Protein AF-A0A935KK85-F1 (afdb_monomer)

Mean predicted aligned error: 10.52 Å

Radius of gyration: 21.95 Å; Cα contacts (8 Å, |Δi|>4): 112; chains: 1; bounding box: 42×48×60 Å

Secondary structure (DSSP, 8-state):
-------PPTT-PPPPPP---PPPEEEEEESPTT----TTS-EEEEEEEE-SS-----EE-SSSSS--EEPB-SSEEEEEE-------

Solvent-accessible surface area (backbone atoms only — not comparable to full-atom values): 6006 Å² total; per-residue (Å²): 138,87,88,73,89,90,71,84,75,82,88,74,76,83,80,82,76,82,86,80,82,78,76,67,50,73,50,71,66,33,65,48,89,91,57,87,73,75,82,96,51,75,41,71,35,30,30,43,35,48,44,99,83,70,62,90,67,36,68,49,54,91,66,90,70,80,52,74,42,81,36,52,53,33,45,63,26,36,40,77,47,66,79,75,76,76,78,131

pLDDT: mean 83.49, std 15.17, range [40.28, 96.75]

Sequence (88 aa):
MMVQPGNLQAPLVATTASADVTAPVTTINNPAHNQSVLSGIPISISGTATDANAVAGTEISVDGGSSWQPANGTGQWSFTFHRQRLGM

Structure (mmCIF, N/CA/C/O backbone):
data_AF-A0A935KK85-F1
#
_entry.id   AF-A0A935KK85-F1
#
loop_
_atom_site.group_PDB
_atom_site.id
_atom_site.type_symbol
_atom_site.label_atom_id
_atom_site.label_alt_id
_atom_site.label_comp_id
_atom_site.label_asym_id
_atom_site.label_entity_id
_atom_site.label_seq_id
_atom_site.pdbx_PDB_ins_code
_atom_site.Cartn_x
_atom_site.Cartn_y
_atom_site.Cartn_z
_atom_site.occupancy
_atom_site.B_iso_or_equiv
_atom_site.auth_seq_id
_atom_site.auth_comp_id
_atom_site.auth_asym_id
_atom_site.auth_atom_id
_atom_site.pdbx_PDB_model_num
ATOM 1 N N . MET A 1 1 ? 2.206 37.005 -41.368 1.00 45.91 1 MET A N 1
ATOM 2 C CA . MET A 1 1 ? 3.334 36.473 -40.577 1.00 45.91 1 MET A CA 1
ATOM 3 C C . MET A 1 1 ? 2.994 35.044 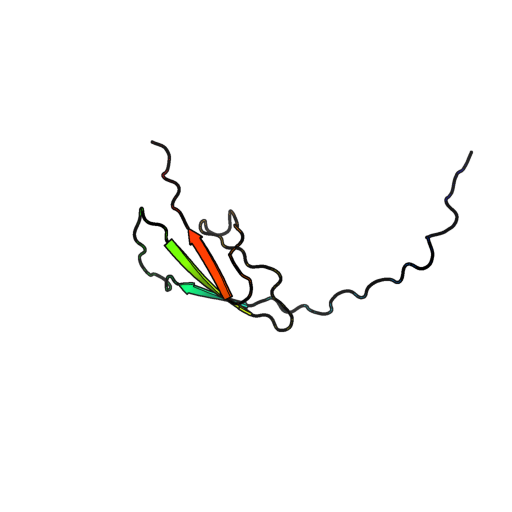-40.190 1.00 45.91 1 MET A C 1
ATOM 5 O O . MET A 1 1 ? 2.113 34.855 -39.365 1.00 45.91 1 MET A O 1
ATOM 9 N N . MET A 1 2 ? 3.596 34.055 -40.852 1.00 40.28 2 MET A N 1
ATOM 10 C CA . MET A 1 2 ? 3.446 32.638 -40.506 1.00 40.28 2 MET A CA 1
ATOM 11 C C . MET A 1 2 ? 4.697 32.234 -39.724 1.00 40.28 2 MET A C 1
ATOM 13 O O . MET A 1 2 ? 5.788 32.254 -40.284 1.00 40.28 2 MET A O 1
ATOM 17 N N . VAL A 1 3 ? 4.555 31.942 -38.431 1.00 58.00 3 VAL A N 1
ATOM 18 C CA . VAL A 1 3 ? 5.625 31.359 -37.611 1.00 58.00 3 VAL A CA 1
ATOM 19 C C . VAL A 1 3 ? 5.349 29.869 -37.474 1.00 58.00 3 VAL A C 1
ATOM 21 O O . VAL A 1 3 ? 4.549 29.452 -36.645 1.00 58.00 3 VAL A O 1
ATOM 24 N N . GLN A 1 4 ? 5.979 29.061 -38.321 1.00 53.59 4 GLN A N 1
ATOM 25 C CA . GLN A 1 4 ? 6.044 27.621 -38.102 1.00 53.59 4 GLN A CA 1
ATOM 26 C C . GLN A 1 4 ? 7.395 27.308 -37.447 1.00 53.59 4 GLN A C 1
ATOM 28 O O . GLN A 1 4 ? 8.429 27.587 -38.056 1.00 53.59 4 GLN A O 1
ATOM 33 N N . PRO A 1 5 ? 7.429 26.766 -36.216 1.00 60.50 5 PRO A N 1
ATOM 34 C CA . PRO A 1 5 ? 8.672 26.298 -35.611 1.00 60.50 5 PRO A CA 1
ATOM 35 C C . PRO A 1 5 ? 9.264 25.160 -36.456 1.00 60.50 5 PRO A C 1
ATOM 37 O O . PRO A 1 5 ? 8.570 24.195 -36.769 1.00 60.50 5 PRO A O 1
ATOM 40 N N . GLY A 1 6 ? 10.531 25.293 -36.853 1.00 62.62 6 GLY A N 1
ATOM 41 C CA . GLY A 1 6 ? 11.165 24.452 -37.873 1.00 62.62 6 GLY A CA 1
ATOM 42 C C . GLY A 1 6 ? 11.786 23.140 -37.391 1.00 62.62 6 GLY A C 1
ATOM 43 O O . GLY A 1 6 ? 12.279 22.383 -38.221 1.00 62.62 6 GLY A O 1
ATOM 44 N N . ASN A 1 7 ? 11.831 22.851 -36.086 1.00 65.19 7 ASN A N 1
ATOM 45 C C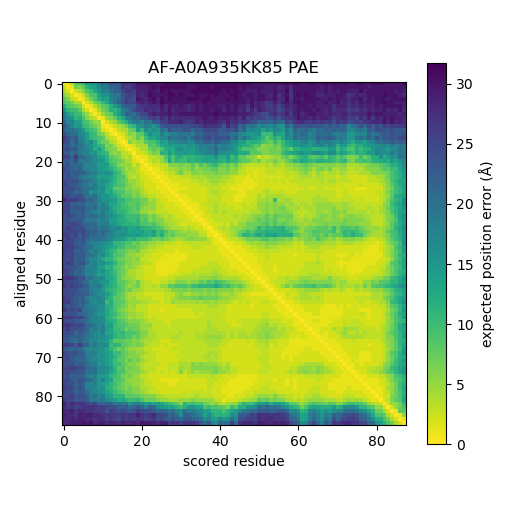A . ASN A 1 7 ? 12.600 21.703 -35.606 1.00 65.19 7 ASN A CA 1
ATOM 46 C C . ASN A 1 7 ? 12.304 21.356 -34.139 1.00 65.19 7 ASN A C 1
ATOM 48 O O . ASN A 1 7 ? 12.423 22.199 -33.252 1.00 65.19 7 ASN A O 1
ATOM 52 N N . LEU A 1 8 ? 11.966 20.085 -33.889 1.00 59.66 8 LEU A N 1
ATOM 53 C CA . LEU A 1 8 ? 12.026 19.463 -32.563 1.00 59.66 8 LEU A CA 1
ATOM 54 C C . LEU A 1 8 ? 13.481 19.516 -32.054 1.00 59.66 8 LEU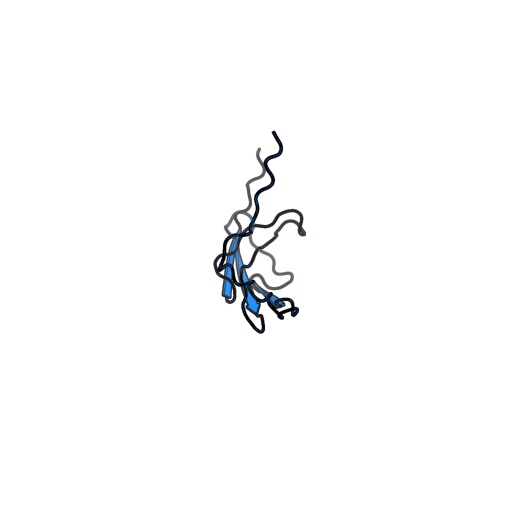 A C 1
ATOM 56 O O . LEU A 1 8 ? 14.414 19.263 -32.816 1.00 59.66 8 LEU A O 1
ATOM 60 N N . GLN A 1 9 ? 13.686 19.870 -30.784 1.00 59.38 9 GLN A N 1
ATOM 61 C CA . GLN A 1 9 ? 15.012 19.980 -30.161 1.00 59.38 9 GLN A CA 1
ATOM 62 C C . GLN A 1 9 ? 15.736 18.616 -30.185 1.00 59.38 9 GLN A C 1
ATOM 64 O O . GLN A 1 9 ? 15.241 17.636 -29.634 1.00 59.38 9 GLN A O 1
ATOM 69 N N . ALA A 1 10 ? 16.912 18.538 -30.812 1.00 57.81 10 ALA A N 1
ATOM 70 C CA . ALA A 1 10 ? 17.804 17.382 -30.714 1.00 57.81 10 ALA A CA 1
ATOM 71 C C . ALA A 1 10 ? 18.799 17.606 -29.556 1.00 57.81 10 ALA A C 1
ATOM 73 O O . ALA A 1 10 ? 19.317 18.721 -29.449 1.00 57.81 10 ALA A O 1
ATOM 74 N N . PRO A 1 11 ? 19.084 16.605 -28.697 1.00 65.31 11 PRO A N 1
ATOM 75 C CA . PRO A 1 11 ? 18.789 15.179 -28.838 1.00 65.31 11 PRO A CA 1
ATOM 76 C C . PRO A 1 11 ? 17.811 14.676 -27.758 1.00 65.31 11 PRO A C 1
ATOM 78 O O . PRO A 1 11 ? 18.230 14.221 -26.695 1.00 65.31 11 PRO A O 1
ATOM 81 N N . LEU A 1 12 ? 16.502 14.720 -28.015 1.00 60.16 12 LEU A N 1
ATOM 82 C CA . LEU A 1 12 ? 15.555 13.964 -27.191 1.00 60.16 12 LEU A CA 1
ATOM 83 C C . LEU A 1 12 ? 15.495 12.524 -27.719 1.00 60.16 12 LEU A C 1
ATOM 85 O O . LEU A 1 12 ? 14.939 12.265 -28.784 1.00 60.16 12 LEU A O 1
ATOM 89 N N . VAL A 1 13 ? 16.099 11.588 -26.986 1.00 76.12 13 VAL A N 1
ATOM 90 C CA . VAL A 1 13 ? 15.920 10.147 -27.215 1.00 76.12 13 VAL A CA 1
ATOM 91 C C . VAL A 1 13 ? 14.608 9.728 -26.555 1.00 76.12 13 VAL A C 1
ATOM 93 O O . VAL A 1 13 ? 14.385 10.028 -25.383 1.00 76.12 13 VAL A O 1
ATOM 96 N N . ALA A 1 14 ? 13.733 9.050 -27.300 1.00 72.38 14 ALA A N 1
ATOM 97 C CA . ALA A 1 14 ? 12.501 8.500 -26.744 1.00 72.38 14 ALA A CA 1
ATOM 98 C C . ALA A 1 14 ? 12.830 7.438 -25.681 1.00 72.38 14 ALA A C 1
ATOM 100 O O . ALA A 1 14 ? 13.656 6.555 -25.915 1.00 72.38 14 ALA A O 1
ATOM 101 N N . THR A 1 15 ? 12.189 7.516 -24.516 1.00 71.06 15 THR A N 1
ATOM 102 C CA . THR A 1 15 ? 12.308 6.484 -23.483 1.00 71.06 15 THR A CA 1
ATOM 103 C C . THR A 1 15 ? 11.527 5.239 -23.908 1.00 71.06 15 THR A C 1
ATOM 105 O O . THR A 1 15 ? 10.478 5.335 -24.548 1.00 71.06 15 THR A O 1
ATOM 108 N N . THR A 1 16 ? 12.021 4.048 -23.567 1.00 77.44 16 THR A N 1
ATOM 109 C CA . THR A 1 16 ? 11.258 2.809 -23.759 1.00 77.44 16 THR A CA 1
ATOM 110 C C . THR A 1 16 ? 10.202 2.688 -22.668 1.00 77.44 16 THR A C 1
ATOM 112 O O . THR A 1 16 ? 10.521 2.817 -21.485 1.00 77.44 16 THR A O 1
ATOM 115 N N . ALA A 1 17 ? 8.953 2.431 -23.057 1.00 74.81 17 ALA A N 1
ATOM 116 C CA . ALA A 1 17 ? 7.886 2.126 -22.111 1.00 74.81 17 ALA A CA 1
ATOM 117 C C . ALA A 1 17 ? 8.197 0.830 -21.340 1.00 74.81 17 ALA A C 1
ATOM 119 O O . ALA A 1 17 ? 8.889 -0.050 -21.858 1.00 74.81 17 ALA A O 1
ATOM 120 N N . SER A 1 18 ? 7.679 0.710 -20.114 1.00 77.81 18 SER A N 1
ATOM 121 C CA . SER A 1 18 ? 7.770 -0.548 -19.367 1.00 77.81 18 SER A CA 1
ATOM 122 C C . SER A 1 18 ? 7.049 -1.661 -20.131 1.00 77.81 18 SER A C 1
ATOM 124 O O . SER A 1 18 ? 5.948 -1.448 -20.637 1.00 77.81 18 SER A O 1
ATOM 126 N N . ALA A 1 19 ? 7.669 -2.840 -20.206 1.00 81.88 19 ALA A N 1
ATOM 127 C CA . ALA A 1 19 ? 7.037 -4.056 -20.723 1.00 81.88 19 ALA A CA 1
ATOM 128 C C . ALA A 1 19 ? 6.265 -4.822 -19.633 1.00 81.88 19 ALA A C 1
ATOM 130 O O . ALA A 1 19 ? 5.686 -5.871 -19.913 1.00 81.88 19 ALA A O 1
ATOM 131 N N . ASP A 1 20 ? 6.290 -4.322 -18.396 1.00 80.06 20 ASP A N 1
ATOM 132 C CA . ASP A 1 20 ? 5.591 -4.939 -17.281 1.00 80.06 20 ASP A CA 1
ATOM 133 C C . ASP A 1 20 ? 4.078 -4.725 -17.395 1.00 80.06 20 ASP A C 1
ATOM 135 O O . ASP A 1 20 ? 3.583 -3.598 -17.454 1.00 80.06 20 ASP A O 1
ATOM 139 N N . VAL A 1 21 ? 3.363 -5.842 -17.466 1.00 82.94 21 VAL A N 1
ATOM 140 C CA . VAL A 1 21 ? 1.902 -5.931 -17.577 1.00 82.94 21 VAL A CA 1
ATOM 141 C C . VAL A 1 21 ? 1.306 -6.804 -16.473 1.00 82.94 21 VAL A C 1
ATOM 143 O O . VAL A 1 21 ? 0.101 -7.063 -16.480 1.00 82.94 21 VAL A O 1
ATOM 146 N N . THR A 1 22 ? 2.132 -7.295 -15.545 1.00 85.81 22 THR A N 1
ATOM 147 C CA . THR A 1 22 ? 1.655 -8.127 -14.441 1.00 85.81 22 THR A CA 1
ATOM 148 C C . THR A 1 22 ? 1.179 -7.203 -13.332 1.00 85.81 22 THR A C 1
ATOM 150 O O . THR A 1 22 ? 1.888 -6.296 -12.925 1.00 85.81 22 THR A O 1
ATOM 153 N N . ALA A 1 23 ? -0.055 -7.389 -12.865 1.00 87.06 23 ALA A N 1
ATOM 154 C CA . ALA A 1 23 ? -0.548 -6.597 -11.749 1.00 87.06 23 ALA A CA 1
ATOM 155 C C . ALA A 1 23 ? 0.094 -7.075 -10.432 1.00 87.06 23 ALA A C 1
ATOM 157 O O . ALA A 1 23 ? 0.212 -8.291 -10.230 1.00 87.06 23 ALA A O 1
ATOM 158 N N . PRO A 1 24 ? 0.415 -6.157 -9.502 1.00 90.00 24 PRO A N 1
ATOM 159 C CA . PRO A 1 24 ? 0.860 -6.534 -8.170 1.00 90.00 24 PRO A CA 1
ATOM 160 C C . PRO A 1 24 ? -0.238 -7.316 -7.441 1.00 90.00 24 PRO A C 1
ATOM 162 O O . PRO A 1 24 ? -1.432 -7.026 -7.564 1.00 90.00 24 PRO A O 1
ATOM 165 N N . VAL A 1 25 ? 0.168 -8.278 -6.619 1.00 94.12 25 VAL A N 1
ATOM 166 C CA . VAL A 1 25 ? -0.723 -9.018 -5.719 1.00 94.12 25 VAL A CA 1
ATOM 167 C C . VAL A 1 25 ? -0.586 -8.445 -4.317 1.00 94.12 25 VAL A C 1
ATOM 169 O O . VAL A 1 25 ? 0.527 -8.267 -3.828 1.00 94.12 25 VAL A O 1
ATOM 172 N N . THR A 1 26 ? -1.709 -8.180 -3.650 1.00 94.50 26 THR A N 1
ATOM 173 C CA . THR A 1 26 ? -1.739 -7.673 -2.271 1.00 94.50 26 THR A CA 1
ATOM 174 C C . THR A 1 26 ? -2.540 -8.587 -1.353 1.00 94.50 26 THR A C 1
ATOM 176 O O . THR A 1 26 ? -3.525 -9.200 -1.770 1.00 94.50 26 THR A O 1
ATOM 179 N N . THR A 1 27 ? -2.123 -8.682 -0.093 1.00 95.06 27 THR A N 1
ATOM 180 C CA . THR A 1 27 ? -2.832 -9.416 0.957 1.00 95.06 27 THR A CA 1
ATOM 181 C C . THR A 1 27 ? -2.906 -8.584 2.228 1.00 95.06 27 THR A C 1
ATOM 183 O O . THR A 1 2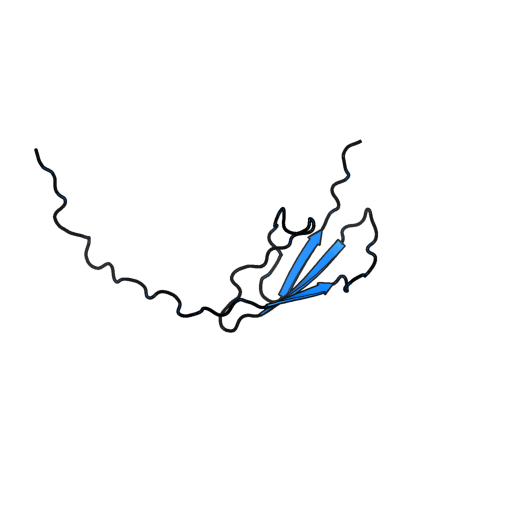7 ? -1.975 -7.854 2.553 1.00 95.06 27 THR A O 1
ATOM 186 N N . ILE A 1 28 ? -4.016 -8.704 2.958 1.00 95.19 28 ILE A N 1
ATOM 187 C CA . ILE A 1 28 ? -4.176 -8.123 4.294 1.00 95.19 28 ILE A CA 1
ATOM 188 C C . ILE A 1 28 ? -3.861 -9.224 5.305 1.00 95.19 28 ILE A C 1
ATOM 190 O O . ILE A 1 28 ? -4.533 -10.255 5.328 1.00 95.19 28 ILE A O 1
ATOM 194 N N . ASN A 1 29 ? -2.836 -9.016 6.130 1.00 95.00 29 ASN A N 1
ATOM 195 C CA . ASN A 1 29 ? -2.440 -9.964 7.172 1.00 95.00 29 ASN A CA 1
ATOM 196 C C . ASN A 1 29 ? -3.068 -9.624 8.524 1.00 95.00 29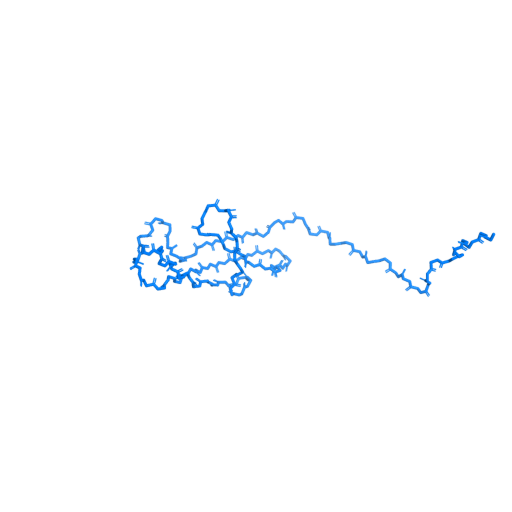 ASN A C 1
ATOM 198 O O . ASN A 1 29 ? -3.346 -10.528 9.311 1.00 95.00 29 ASN A O 1
ATOM 202 N N . ASN A 1 30 ? -3.298 -8.338 8.789 1.00 92.62 30 ASN A N 1
ATOM 203 C CA . ASN A 1 30 ? -3.974 -7.872 9.988 1.00 92.62 30 ASN A CA 1
ATOM 204 C C . ASN A 1 30 ? -4.913 -6.706 9.650 1.00 92.62 30 ASN A C 1
ATOM 206 O O . ASN A 1 30 ? -4.492 -5.802 8.933 1.00 92.62 30 ASN A O 1
ATOM 210 N N . PRO A 1 31 ? -6.134 -6.661 10.202 1.00 91.75 31 PRO A N 1
ATOM 211 C CA . PRO A 1 31 ? -6.792 -7.728 10.956 1.00 91.75 31 PRO A CA 1
ATOM 212 C C . PRO A 1 31 ? -7.060 -8.962 10.079 1.00 91.75 31 PRO A C 1
ATOM 214 O O . PRO A 1 31 ? -7.155 -8.857 8.856 1.00 91.75 31 PRO A O 1
ATOM 217 N N . ALA A 1 32 ? -7.169 -10.138 10.698 1.00 93.06 32 ALA A N 1
ATOM 218 C CA . ALA A 1 32 ? -7.540 -11.351 9.974 1.00 93.06 32 ALA A CA 1
ATOM 219 C C . ALA A 1 32 ? -8.955 -11.217 9.383 1.00 93.06 32 ALA A C 1
ATOM 221 O O . ALA A 1 32 ? -9.795 -10.466 9.889 1.00 93.06 32 ALA A O 1
ATOM 222 N N . HIS A 1 33 ? -9.243 -11.962 8.314 1.00 88.62 33 HIS A N 1
ATOM 223 C CA . HIS A 1 33 ? -10.569 -11.943 7.702 1.00 88.62 33 HIS A CA 1
ATOM 224 C C . HIS A 1 33 ? -11.654 -12.290 8.738 1.00 88.62 33 HIS A C 1
ATOM 226 O O . HIS A 1 33 ? -11.526 -13.264 9.477 1.00 88.62 33 HIS A O 1
ATOM 232 N N . ASN A 1 34 ? -12.714 -11.477 8.791 1.00 89.75 34 ASN A N 1
ATOM 233 C CA . ASN A 1 34 ? -13.807 -11.553 9.773 1.00 89.75 34 ASN A CA 1
ATOM 234 C C . ASN A 1 34 ? -13.398 -11.375 11.246 1.00 89.75 34 ASN A C 1
ATOM 236 O O . ASN A 1 34 ? -14.191 -11.669 12.141 1.00 89.75 34 ASN A O 1
ATOM 240 N N . GLN A 1 35 ? -12.197 -10.868 11.530 1.00 91.12 35 GLN A N 1
ATOM 241 C CA . GLN A 1 35 ? -11.826 -10.505 12.892 1.00 91.12 35 GLN A CA 1
ATOM 242 C C . GLN A 1 35 ? -12.611 -9.268 13.346 1.00 91.12 35 GLN A C 1
ATOM 244 O O . GLN A 1 35 ? -12.593 -8.217 12.702 1.00 91.12 35 GLN A O 1
ATOM 249 N N . SER A 1 36 ? -13.245 -9.371 14.513 1.00 88.00 36 SER A N 1
ATOM 250 C CA . SER A 1 36 ? -13.819 -8.215 15.198 1.00 88.00 36 SER A CA 1
ATOM 251 C C . SER A 1 36 ? -12.712 -7.292 15.697 1.00 88.00 36 SER A C 1
ATOM 253 O O . SER A 1 36 ? -11.803 -7.711 16.415 1.00 88.00 36 SER A O 1
ATOM 255 N N . VAL A 1 37 ? -12.819 -6.015 15.350 1.00 87.81 37 VAL A N 1
ATOM 256 C CA . VAL A 1 37 ? -11.914 -4.957 15.805 1.00 87.81 37 VAL A CA 1
ATOM 257 C C . VAL A 1 37 ? -12.621 -4.076 16.827 1.00 87.81 37 VAL A C 1
ATOM 259 O O . VAL A 1 37 ? -13.820 -3.812 16.716 1.00 87.81 37 VAL A O 1
ATOM 262 N N . LEU A 1 38 ? -11.885 -3.629 17.845 1.00 85.19 38 LEU A N 1
ATOM 263 C CA . LEU A 1 38 ? -12.434 -2.740 18.864 1.00 85.19 38 LEU A CA 1
ATOM 264 C C . LEU A 1 38 ? -12.776 -1.382 18.250 1.00 85.19 38 LEU A C 1
ATOM 266 O O . LEU A 1 38 ? -11.984 -0.790 17.517 1.00 85.19 38 LEU A O 1
ATOM 270 N N . SER A 1 39 ? -13.962 -0.879 18.578 1.00 81.56 39 SER A N 1
ATOM 271 C CA . SER A 1 39 ? -14.368 0.471 18.201 1.00 81.56 39 SER A CA 1
ATOM 272 C C . SER A 1 39 ? -13.792 1.495 19.182 1.00 81.56 39 SER A C 1
ATOM 274 O O . SER A 1 39 ? -13.670 1.218 20.374 1.00 81.56 39 SER A O 1
ATOM 276 N N . GLY A 1 40 ? -13.457 2.689 18.688 1.00 82.00 40 GLY A N 1
ATOM 277 C CA . GLY A 1 40 ? -12.979 3.811 19.509 1.00 82.00 40 GLY A CA 1
ATOM 278 C C . GLY A 1 40 ? -11.473 3.836 19.794 1.00 82.00 40 GLY A C 1
ATOM 279 O O . GLY A 1 40 ? -11.004 4.770 20.438 1.00 82.00 40 GLY A O 1
ATOM 280 N N . ILE A 1 41 ? -10.712 2.863 19.291 1.00 87.69 41 ILE A N 1
ATOM 281 C CA . ILE A 1 41 ? -9.246 2.806 19.392 1.00 87.69 41 ILE A CA 1
ATOM 282 C C . ILE A 1 41 ? -8.667 2.783 17.966 1.00 87.69 41 ILE A C 1
ATOM 284 O O . ILE A 1 41 ? -9.329 2.260 17.065 1.00 87.69 41 ILE A O 1
ATOM 288 N N . PRO A 1 42 ? -7.471 3.353 17.720 1.00 90.00 42 PRO A N 1
ATOM 289 C CA . PRO A 1 42 ? -6.796 3.207 16.435 1.00 90.00 42 PRO A CA 1
ATOM 290 C C . PRO A 1 42 ? -6.582 1.731 16.075 1.00 90.00 42 PRO A C 1
ATOM 292 O O . PRO A 1 42 ? -6.106 0.947 16.897 1.00 90.00 42 PRO A O 1
ATOM 295 N N . ILE A 1 43 ? -6.919 1.358 14.842 1.00 92.00 43 ILE A N 1
ATOM 296 C CA . ILE A 1 43 ? -6.765 -0.005 14.326 1.00 92.00 43 ILE A CA 1
ATOM 297 C C . ILE A 1 43 ? -5.559 -0.020 13.392 1.00 92.00 43 ILE A C 1
ATOM 299 O O . ILE A 1 43 ? -5.540 0.705 12.401 1.00 92.00 43 ILE A O 1
ATOM 303 N N . SER A 1 44 ? -4.565 -0.854 13.692 1.00 93.81 44 SER A N 1
ATOM 304 C CA . SER A 1 44 ? -3.449 -1.094 12.775 1.00 93.81 44 SER A CA 1
ATOM 305 C C . SER A 1 44 ? -3.869 -2.114 11.724 1.00 93.81 44 SER A C 1
ATOM 307 O O . SER A 1 44 ? -4.249 -3.233 12.067 1.00 93.81 44 SER A O 1
ATOM 309 N N . ILE A 1 45 ? -3.818 -1.730 10.456 1.00 95.12 45 ILE A N 1
ATOM 310 C CA . ILE A 1 45 ? -4.047 -2.606 9.312 1.00 95.12 45 ILE A CA 1
ATOM 311 C C . ILE A 1 45 ? -2.698 -2.820 8.636 1.00 95.12 45 ILE A C 1
ATOM 313 O O . ILE A 1 45 ? -1.979 -1.856 8.393 1.00 95.12 45 ILE A O 1
ATOM 317 N N . SER A 1 46 ? -2.326 -4.059 8.350 1.00 96.69 46 SER A N 1
ATOM 318 C CA . SER A 1 46 ? -1.051 -4.372 7.711 1.00 96.69 46 SER A CA 1
ATOM 319 C C . SER A 1 46 ? -1.170 -5.527 6.738 1.00 96.69 46 SER A C 1
ATOM 321 O O . SER A 1 46 ? -2.077 -6.365 6.824 1.00 96.69 46 SER A O 1
ATOM 323 N N . GLY A 1 47 ? -0.225 -5.569 5.809 1.00 96.75 47 GLY A N 1
ATOM 324 C CA . GLY A 1 47 ? -0.224 -6.560 4.757 1.00 96.75 47 GLY A CA 1
ATOM 325 C C . GLY A 1 47 ? 1.045 -6.563 3.926 1.00 96.75 47 GLY A C 1
ATOM 326 O O . GLY A 1 47 ? 2.013 -5.849 4.211 1.00 96.75 47 GLY A O 1
ATOM 327 N N . THR A 1 48 ? 1.004 -7.366 2.868 1.00 96.56 48 THR A N 1
ATOM 328 C CA . THR A 1 48 ? 2.075 -7.460 1.881 1.00 96.56 48 THR A CA 1
ATOM 329 C C . THR A 1 48 ? 1.568 -7.127 0.492 1.00 96.56 48 THR A C 1
ATOM 331 O O . THR A 1 48 ? 0.429 -7.437 0.150 1.00 96.56 48 THR A O 1
ATOM 334 N N . ALA A 1 49 ? 2.417 -6.498 -0.311 1.00 96.12 49 ALA A N 1
ATOM 335 C CA . ALA A 1 49 ? 2.246 -6.367 -1.746 1.00 96.12 49 ALA A CA 1
ATOM 336 C C . ALA A 1 49 ? 3.481 -6.948 -2.438 1.00 96.12 49 ALA A C 1
ATOM 338 O O . ALA A 1 49 ? 4.613 -6.780 -1.980 1.00 96.12 49 ALA A O 1
ATOM 339 N N . THR A 1 50 ? 3.286 -7.683 -3.521 1.00 94.62 50 THR A N 1
ATOM 340 C CA . THR A 1 50 ? 4.380 -8.295 -4.274 1.00 94.62 50 THR A CA 1
ATOM 341 C C . THR A 1 50 ? 4.111 -8.150 -5.754 1.00 94.62 50 THR A C 1
ATOM 343 O O . THR A 1 50 ? 2.993 -8.354 -6.218 1.00 94.62 50 THR A O 1
ATOM 346 N N . ASP A 1 51 ? 5.163 -7.799 -6.473 1.00 9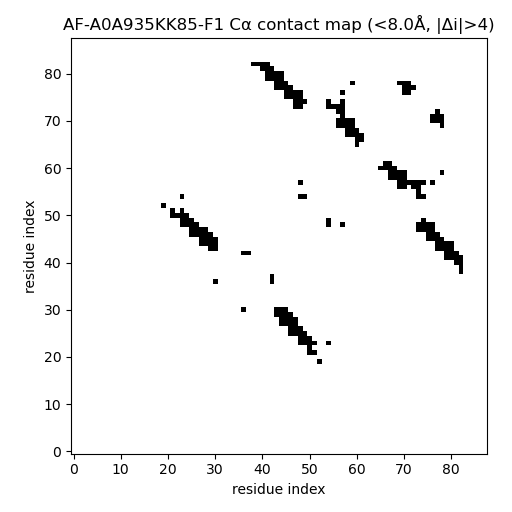2.19 51 ASP A N 1
ATOM 347 C CA . ASP A 1 51 ? 5.184 -7.667 -7.915 1.00 92.19 51 ASP A CA 1
ATOM 348 C C . ASP A 1 51 ? 6.496 -8.264 -8.438 1.00 92.19 51 ASP A C 1
ATOM 350 O O . ASP A 1 51 ? 7.488 -8.291 -7.701 1.00 92.19 51 ASP A O 1
ATOM 354 N N . ALA A 1 52 ? 6.506 -8.772 -9.671 1.00 89.12 52 ALA A N 1
ATOM 355 C CA . ALA A 1 52 ? 7.714 -9.352 -10.264 1.00 89.12 52 ALA A CA 1
ATOM 356 C C . ALA A 1 52 ? 8.820 -8.304 -10.471 1.00 89.12 52 ALA A C 1
ATOM 358 O O . ALA A 1 52 ? 10.007 -8.640 -10.442 1.00 89.12 52 ALA A O 1
ATOM 359 N N . ASN A 1 53 ? 8.429 -7.042 -10.640 1.00 87.69 53 ASN A N 1
ATOM 360 C CA . ASN A 1 53 ? 9.315 -5.921 -10.866 1.00 87.69 53 ASN A CA 1
ATOM 361 C C . ASN A 1 53 ? 9.379 -5.031 -9.624 1.00 87.69 53 ASN A C 1
ATOM 363 O O . ASN A 1 53 ? 10.399 -5.009 -8.928 1.00 87.69 53 ASN A O 1
ATOM 367 N N . ALA A 1 54 ? 8.320 -4.264 -9.359 1.00 89.06 54 ALA A N 1
ATOM 368 C CA . ALA A 1 54 ? 8.289 -3.316 -8.251 1.00 89.06 54 ALA A CA 1
ATOM 369 C C . ALA A 1 54 ? 6.869 -2.854 -7.906 1.00 89.06 54 ALA A C 1
ATOM 371 O O . ALA A 1 54 ? 6.073 -2.500 -8.769 1.00 89.06 54 ALA A O 1
ATOM 372 N N . VAL A 1 55 ? 6.598 -2.716 -6.607 1.00 92.00 55 VAL A N 1
ATOM 373 C CA . VAL A 1 55 ? 5.386 -2.052 -6.113 1.00 92.00 55 VAL A CA 1
ATOM 374 C C . VAL A 1 55 ? 5.680 -0.565 -5.921 1.00 92.00 55 VAL A C 1
ATOM 376 O O . VAL A 1 55 ? 6.436 -0.189 -5.023 1.00 92.00 55 VAL A O 1
ATOM 379 N N . ALA A 1 56 ? 5.076 0.282 -6.757 1.00 90.88 56 ALA A N 1
ATOM 380 C CA . ALA A 1 56 ? 5.270 1.735 -6.714 1.00 90.88 56 ALA A CA 1
ATOM 381 C C . ALA A 1 56 ? 4.555 2.412 -5.529 1.00 90.88 56 ALA A C 1
ATOM 383 O O . ALA A 1 56 ? 4.997 3.457 -5.054 1.00 90.88 56 ALA A O 1
ATOM 384 N N . GLY A 1 57 ? 3.464 1.821 -5.043 1.00 92.50 57 GLY A N 1
ATOM 385 C CA . GLY A 1 57 ? 2.654 2.363 -3.960 1.00 92.50 57 GLY A CA 1
ATOM 386 C C . GLY A 1 57 ? 1.601 1.365 -3.500 1.00 92.50 57 GLY A C 1
ATOM 387 O O . GLY A 1 57 ? 1.195 0.494 -4.267 1.00 92.50 57 GLY A O 1
ATOM 388 N N . THR A 1 58 ? 1.161 1.518 -2.254 1.00 95.88 58 THR A N 1
ATOM 389 C CA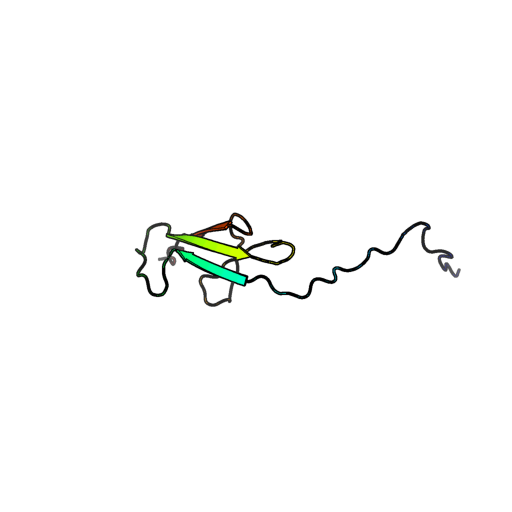 . THR A 1 58 ? 0.026 0.777 -1.704 1.00 95.88 58 THR A CA 1
ATOM 390 C C . THR A 1 58 ? -0.963 1.773 -1.125 1.00 95.88 58 THR A C 1
ATOM 392 O O . THR A 1 58 ? -0.584 2.669 -0.371 1.00 95.88 58 THR A O 1
ATOM 395 N N . GLU A 1 59 ? -2.235 1.606 -1.462 1.00 95.38 59 GLU A N 1
ATOM 396 C CA . GLU A 1 59 ? -3.334 2.401 -0.928 1.00 95.38 59 GLU A CA 1
ATOM 397 C C . GLU A 1 59 ? -4.365 1.479 -0.285 1.00 95.38 59 GLU A C 1
ATOM 399 O O . GLU A 1 59 ? -4.505 0.311 -0.656 1.00 95.38 59 GLU A O 1
ATOM 404 N N . ILE A 1 60 ? -5.091 2.008 0.692 1.00 94.19 60 ILE A N 1
ATOM 405 C CA . ILE A 1 60 ? -6.111 1.279 1.428 1.00 94.19 60 ILE A CA 1
ATOM 406 C C . ILE A 1 60 ? -7.445 2.008 1.377 1.00 94.19 60 ILE A C 1
ATOM 408 O O . ILE A 1 60 ? -7.520 3.229 1.514 1.00 94.19 60 ILE A O 1
ATOM 412 N N . SER A 1 61 ? -8.505 1.221 1.229 1.00 93.44 61 SER A N 1
ATOM 413 C CA . SER A 1 61 ? -9.880 1.659 1.400 1.00 93.44 61 SER A CA 1
ATOM 414 C C . SER A 1 61 ? -10.510 0.924 2.580 1.00 93.44 61 SER A C 1
ATOM 416 O O . SER A 1 61 ? -10.324 -0.280 2.760 1.00 93.44 61 SER A O 1
ATOM 418 N N . VAL A 1 62 ? -11.274 1.662 3.381 1.00 91.62 62 VAL A N 1
ATOM 419 C CA . VAL A 1 62 ? -12.061 1.144 4.514 1.00 91.62 62 VAL A CA 1
ATOM 420 C C . VAL A 1 62 ? -13.569 1.333 4.305 1.00 91.62 62 VAL A C 1
ATOM 422 O O . VAL A 1 62 ? -14.355 1.072 5.214 1.00 91.62 62 VAL A O 1
ATOM 425 N N . ASP A 1 63 ? -13.979 1.789 3.118 1.00 90.75 63 ASP A N 1
ATOM 426 C CA . ASP A 1 63 ? -15.355 2.159 2.761 1.00 90.75 63 ASP A CA 1
ATOM 427 C C . ASP A 1 63 ? -15.860 1.448 1.490 1.00 90.75 63 ASP A C 1
ATOM 429 O O . ASP A 1 63 ? -16.751 1.935 0.798 1.00 90.75 63 ASP A O 1
ATOM 433 N N . GLY A 1 64 ? -15.300 0.274 1.182 1.00 90.44 64 GLY A N 1
ATOM 434 C CA . GLY A 1 64 ? -15.716 -0.532 0.029 1.00 90.44 64 GLY A CA 1
ATOM 435 C C . GLY A 1 64 ? -15.206 -0.013 -1.318 1.00 90.44 64 GLY A C 1
ATOM 436 O O . GLY A 1 64 ? -15.797 -0.324 -2.348 1.00 90.44 64 GLY A O 1
ATOM 437 N N . GLY A 1 65 ? -14.118 0.761 -1.322 1.00 93.31 65 GLY A N 1
ATOM 438 C CA . GLY A 1 65 ? -13.474 1.285 -2.527 1.00 93.31 65 GLY A CA 1
ATOM 439 C C . GLY A 1 65 ? -13.957 2.671 -2.953 1.00 93.31 65 GLY A C 1
ATOM 440 O O . GLY A 1 65 ? -13.587 3.117 -4.039 1.00 93.31 65 GLY A O 1
ATOM 441 N N . SER A 1 66 ? -14.758 3.356 -2.130 1.00 93.69 66 SER A N 1
ATOM 442 C CA . SER A 1 66 ? -15.241 4.708 -2.436 1.00 93.69 66 SER A CA 1
ATOM 443 C C . SER A 1 66 ? -14.150 5.761 -2.253 1.00 93.69 66 SER A C 1
ATOM 445 O O . SER A 1 66 ? -14.120 6.746 -2.991 1.00 93.69 66 SER A O 1
ATOM 447 N N . SER A 1 67 ? -13.264 5.571 -1.278 1.00 93.81 67 SER A N 1
ATOM 448 C CA . SER A 1 67 ? -12.095 6.414 -1.062 1.00 93.81 67 SER A CA 1
ATOM 449 C C . SER A 1 67 ? -10.865 5.578 -0.726 1.00 93.81 67 SER A C 1
ATOM 451 O O . SER A 1 67 ? -10.958 4.465 -0.202 1.00 93.81 67 SER A O 1
ATOM 453 N N . TRP A 1 68 ? -9.703 6.136 -1.059 1.00 94.44 68 TRP A N 1
ATOM 454 C CA . TRP A 1 68 ? -8.401 5.494 -0.926 1.00 94.44 68 TRP A CA 1
ATOM 455 C C . TRP A 1 68 ? -7.440 6.426 -0.205 1.00 94.44 68 TRP A C 1
ATOM 457 O O . TRP A 1 68 ? -7.493 7.645 -0.383 1.00 94.44 68 TRP A O 1
ATOM 467 N N . GLN A 1 69 ? -6.603 5.858 0.653 1.00 95.00 69 GLN A N 1
ATOM 468 C CA . GLN A 1 69 ? -5.582 6.573 1.410 1.00 95.00 69 GLN A CA 1
ATOM 469 C C . GLN A 1 69 ? -4.237 5.859 1.247 1.00 95.00 69 GLN A C 1
ATOM 471 O O . GLN A 1 69 ? -4.214 4.626 1.240 1.00 95.00 69 GLN A O 1
ATOM 476 N N . PRO A 1 70 ? -3.114 6.587 1.163 1.00 95.69 70 PRO A N 1
ATOM 477 C CA . PRO A 1 70 ? -1.802 5.964 1.052 1.00 95.69 70 PRO A CA 1
ATOM 478 C C . PRO A 1 70 ? -1.451 5.183 2.324 1.00 95.69 70 PRO A C 1
ATOM 480 O O . PRO A 1 70 ? -1.612 5.679 3.444 1.00 95.69 70 PRO A O 1
ATOM 483 N N . ALA A 1 71 ? -0.942 3.964 2.150 1.00 96.12 71 ALA A N 1
ATOM 484 C CA . ALA A 1 71 ? -0.358 3.174 3.224 1.00 96.12 71 ALA A CA 1
ATOM 485 C C . ALA A 1 71 ? 1.109 3.573 3.458 1.00 96.12 71 ALA A C 1
ATOM 487 O O . ALA A 1 71 ? 1.791 4.121 2.590 1.00 96.12 71 ALA A O 1
ATOM 488 N N . ASN A 1 72 ? 1.616 3.288 4.653 1.00 96.69 72 ASN A N 1
ATOM 489 C CA . ASN A 1 72 ? 3.033 3.398 4.950 1.00 96.69 72 ASN A CA 1
ATOM 490 C C . ASN A 1 72 ? 3.765 2.167 4.405 1.00 96.69 72 ASN A C 1
ATOM 492 O O . ASN A 1 72 ? 3.503 1.056 4.859 1.00 96.69 72 ASN A O 1
ATOM 496 N N . GLY A 1 73 ? 4.689 2.380 3.468 1.00 94.56 73 GLY A N 1
ATOM 497 C CA . GLY A 1 73 ? 5.423 1.310 2.789 1.00 94.56 73 GLY A CA 1
ATOM 498 C C . GLY A 1 73 ? 4.709 0.788 1.539 1.00 94.56 73 GLY A C 1
ATOM 499 O O . GLY A 1 73 ? 3.567 1.143 1.257 1.00 94.56 73 GLY A O 1
ATOM 500 N N . THR A 1 74 ? 5.413 -0.038 0.765 1.00 92.81 74 THR A N 1
ATOM 501 C CA . THR A 1 74 ? 4.909 -0.612 -0.492 1.00 92.81 74 THR A CA 1
ATOM 502 C C . THR A 1 74 ? 4.767 -2.125 -0.370 1.00 92.81 74 THR A C 1
ATOM 504 O O . THR A 1 74 ? 3.656 -2.623 -0.218 1.00 92.81 74 THR A O 1
ATOM 507 N N . GLY A 1 75 ? 5.883 -2.861 -0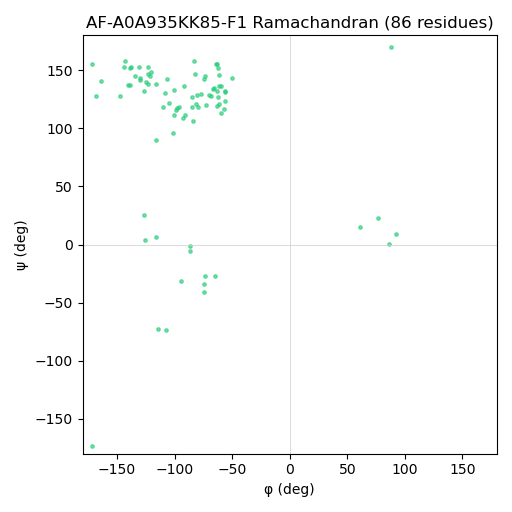.360 1.00 92.06 75 GLY A N 1
ATOM 508 C CA . GLY A 1 75 ? 5.880 -4.325 -0.318 1.00 92.06 75 GLY A CA 1
ATOM 509 C C . GLY A 1 75 ? 5.517 -4.912 1.048 1.00 92.06 75 GLY A C 1
ATOM 510 O O . GLY A 1 75 ? 4.748 -5.860 1.133 1.00 92.06 75 GLY A O 1
ATOM 511 N N . GLN A 1 76 ? 6.030 -4.320 2.123 1.00 95.94 76 GLN A N 1
ATOM 512 C CA . GLN A 1 76 ? 5.527 -4.514 3.483 1.00 95.94 76 GLN A CA 1
ATOM 513 C C . GLN A 1 76 ? 4.874 -3.201 3.876 1.00 95.94 76 GLN A C 1
ATOM 515 O O . GLN A 1 76 ? 5.548 -2.166 3.867 1.00 95.94 76 GLN A O 1
ATOM 520 N N . TRP A 1 77 ? 3.573 -3.229 4.145 1.00 96.69 77 TRP A N 1
ATOM 521 C CA . TRP A 1 77 ? 2.807 -2.005 4.312 1.00 96.69 77 TRP A CA 1
ATOM 522 C C . TRP A 1 77 ? 1.951 -2.022 5.574 1.00 96.69 77 TRP A C 1
ATOM 524 O O . TRP A 1 77 ? 1.541 -3.071 6.078 1.00 96.69 77 TRP A O 1
ATOM 534 N N . SER A 1 78 ? 1.689 -0.828 6.101 1.00 96.38 78 SER A N 1
ATOM 535 C CA . SER A 1 78 ? 0.831 -0.625 7.267 1.00 96.38 78 SER A CA 1
ATOM 536 C C . SER A 1 78 ? 0.015 0.659 7.161 1.00 96.38 78 SER A C 1
ATOM 538 O O . SER A 1 78 ? 0.410 1.617 6.502 1.00 96.38 78 SER A O 1
ATOM 540 N N . PHE A 1 79 ? -1.136 0.690 7.816 1.00 95.44 79 PHE A N 1
ATOM 541 C CA . PHE A 1 79 ? -2.015 1.844 7.877 1.00 95.44 79 PHE A CA 1
ATOM 542 C C . PHE A 1 79 ? -2.742 1.877 9.217 1.00 95.44 79 PHE A C 1
ATOM 544 O O . PHE A 1 79 ? -3.390 0.907 9.610 1.00 95.44 79 PHE A O 1
ATOM 551 N N . THR A 1 80 ? -2.671 3.010 9.908 1.00 94.50 80 THR A N 1
ATOM 552 C CA . THR A 1 80 ? -3.412 3.207 11.155 1.00 94.50 80 THR A CA 1
ATOM 553 C C . THR A 1 80 ? -4.745 3.867 10.848 1.00 94.50 80 THR A C 1
ATOM 555 O O . THR A 1 80 ? -4.815 5.055 10.532 1.00 94.50 80 THR A O 1
ATOM 558 N N . PHE A 1 81 ? -5.821 3.099 10.977 1.00 90.50 81 PHE A N 1
ATOM 559 C CA . PHE A 1 81 ? -7.168 3.612 10.824 1.00 90.50 81 PHE A CA 1
ATOM 560 C C . PHE A 1 81 ? -7.672 4.213 12.136 1.00 90.50 81 PHE A C 1
ATOM 562 O O . PHE A 1 81 ? -7.855 3.524 13.142 1.00 90.50 81 PHE A O 1
ATOM 569 N N . HIS A 1 82 ? -7.960 5.510 12.096 1.00 87.62 82 HIS A N 1
ATOM 570 C CA . HIS A 1 82 ? -8.693 6.202 13.143 1.00 87.62 82 HIS A CA 1
ATOM 571 C C . HIS A 1 82 ? -10.153 6.317 12.707 1.00 87.62 82 HIS A C 1
ATOM 573 O O . HIS A 1 82 ? -10.460 6.997 11.727 1.00 87.62 82 HIS A O 1
ATOM 579 N N . ARG A 1 83 ? -11.074 5.674 13.437 1.00 78.19 83 ARG A N 1
ATOM 580 C CA . ARG A 1 83 ? -12.509 5.938 13.263 1.00 78.19 83 ARG A CA 1
ATOM 581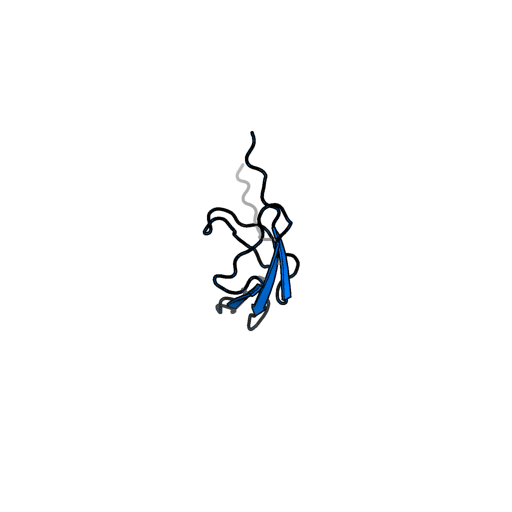 C C . ARG A 1 83 ? -12.733 7.429 13.485 1.00 78.19 83 ARG A C 1
ATOM 583 O O . ARG A 1 83 ? -12.528 7.933 14.588 1.00 78.19 83 ARG A O 1
ATOM 590 N N . GLN A 1 84 ? -13.184 8.119 12.447 1.00 65.75 84 GLN A N 1
ATOM 591 C CA . GLN A 1 84 ? -13.701 9.468 12.602 1.00 65.75 84 GLN A CA 1
ATOM 592 C C . GLN A 1 84 ? -14.938 9.343 13.491 1.00 65.75 84 GLN A C 1
ATOM 594 O O . GLN A 1 84 ? -15.865 8.593 13.172 1.00 65.75 84 GLN A O 1
ATOM 599 N N . ARG A 1 85 ? -14.934 9.998 14.652 1.00 55.69 85 ARG A N 1
ATOM 600 C CA . ARG A 1 85 ? -16.148 10.132 15.453 1.00 55.69 85 ARG A CA 1
ATOM 601 C C . ARG A 1 85 ? -17.158 10.855 14.566 1.00 55.69 85 ARG A C 1
ATOM 603 O O . ARG A 1 85 ? -16.926 12.008 14.218 1.00 55.69 85 ARG A O 1
ATOM 610 N N . LEU A 1 86 ? -18.231 10.171 14.172 1.00 49.66 86 LEU A N 1
ATOM 611 C CA . LEU A 1 86 ? -19.342 10.817 13.482 1.00 49.66 86 LEU A CA 1
ATOM 612 C C . LEU A 1 86 ? -19.826 11.944 14.405 1.00 49.66 86 LEU A C 1
ATOM 614 O O . LEU A 1 86 ? -20.035 11.708 15.599 1.00 49.66 86 LEU A O 1
ATOM 618 N N . GLY A 1 87 ? -19.845 13.171 13.883 1.00 46.53 87 GLY A N 1
ATOM 619 C CA . GLY A 1 87 ? -20.214 14.371 14.630 1.00 46.53 87 GLY A CA 1
ATOM 620 C C . GLY A 1 87 ? -21.537 14.180 15.371 1.00 46.53 87 GLY A C 1
ATOM 621 O O . GLY A 1 87 ? -22.414 13.468 14.887 1.00 46.53 87 GLY A O 1
ATOM 622 N N . MET A 1 88 ? -21.597 14.762 16.572 1.00 40.66 88 MET A N 1
ATOM 623 C CA . MET A 1 88 ? -22.752 14.740 17.477 1.00 40.66 88 MET A CA 1
ATOM 624 C C . MET A 1 88 ? -24.025 15.281 16.838 1.00 40.66 88 MET A C 1
ATOM 626 O O . MET A 1 88 ? -23.900 16.209 16.009 1.00 40.66 88 MET A O 1
#

Nearest PDB structures (foldseek):
  6s3t-assembly4_E  TM=3.624E-01  e=4.535E+00  Mus musculus
  7cvy-assembly1_D  TM=2.554E-01  e=3.268E+00  Mus musculus
  4hc1-assembly2_M  TM=3.062E-01  e=8.180E+00  Mus musculus

Foldseek 3Di:
DDDDDDDDDPDDDDDDDDPDPDDKDKDWPPPDVPDDDDPPDWGKTWIAIDDPPDFPFDWDDPPVPPDIDTFDDGGTTIDTDDPDPDDD